Protein AF-A0A5D9CYA5-F1 (afdb_monomer_lite)

pLDDT: mean 82.95, std 14.69, range [45.38, 97.44]

Foldseek 3Di:
DDDPVVVVVVVVVVVVVVLQVVLCLVLLFQGQPPPDDPVCSVVLNVLSPDDPVVVCVVCVPPDPVVNVNSVNSVVRNVPGDNPVNPPPPPCDPVNCVVCVVVNVDDD

Structure (mmCIF, N/CA/C/O backbone):
data_AF-A0A5D9CYA5-F1
#
_entry.id   AF-A0A5D9CYA5-F1
#
loop_
_atom_site.group_PDB
_atom_site.id
_atom_site.type_symbol
_atom_site.label_atom_id
_atom_site.label_alt_id
_atom_site.label_comp_id
_atom_site.label_asym_id
_atom_site.label_entity_id
_atom_site.label_seq_id
_atom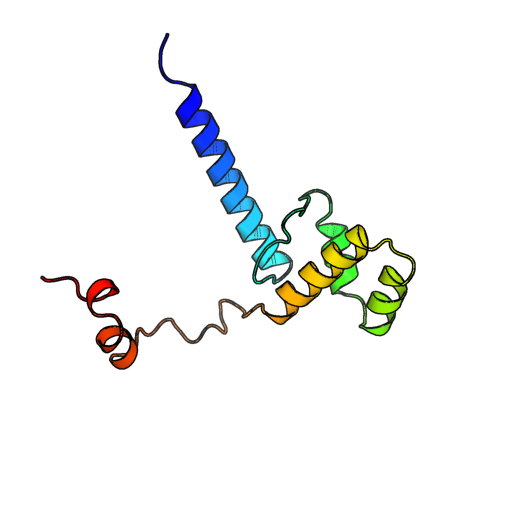_site.pdbx_PDB_ins_code
_atom_site.Cartn_x
_atom_site.Cartn_y
_atom_site.Cartn_z
_atom_site.occupancy
_atom_site.B_iso_or_equiv
_atom_site.auth_seq_id
_atom_site.auth_comp_id
_atom_site.auth_asym_id
_atom_site.auth_atom_id
_atom_site.pdbx_PDB_model_num
ATOM 1 N N . MET A 1 1 ? 2.736 28.130 -34.635 1.00 50.84 1 MET A N 1
ATOM 2 C CA . MET A 1 1 ? 2.135 27.790 -33.328 1.00 50.84 1 MET A CA 1
ATOM 3 C C . MET A 1 1 ? 2.018 26.276 -33.283 1.00 50.84 1 MET A C 1
ATOM 5 O O . MET A 1 1 ? 1.036 25.759 -33.789 1.00 50.84 1 MET A O 1
ATOM 9 N N . SER A 1 2 ? 3.061 25.579 -32.824 1.00 51.09 2 SER A N 1
ATOM 10 C CA . SER A 1 2 ? 3.172 24.116 -32.953 1.00 51.09 2 SER A CA 1
ATOM 11 C C . SER A 1 2 ? 3.639 23.482 -31.641 1.00 51.09 2 SER A C 1
ATOM 13 O O . SER A 1 2 ? 4.593 23.955 -31.031 1.00 51.09 2 SER A O 1
ATOM 15 N N . ASP A 1 3 ? 2.928 22.425 -31.244 1.00 54.72 3 ASP A N 1
ATOM 16 C CA . ASP A 1 3 ? 3.445 21.186 -30.639 1.00 54.72 3 ASP A CA 1
ATOM 17 C C . ASP A 1 3 ? 4.004 21.150 -29.209 1.00 54.72 3 ASP A C 1
ATOM 19 O O . ASP A 1 3 ? 4.704 20.206 -28.859 1.00 54.72 3 ASP A O 1
ATOM 23 N N . ASN A 1 4 ? 3.612 22.063 -28.315 1.00 58.75 4 ASN A N 1
ATOM 24 C CA . ASN A 1 4 ? 4.029 21.965 -26.901 1.00 58.75 4 ASN A CA 1
ATOM 25 C C . ASN A 1 4 ? 3.119 21.084 -26.008 1.00 58.75 4 ASN A C 1
ATOM 27 O O . ASN A 1 4 ? 3.498 20.709 -24.902 1.00 58.75 4 ASN A O 1
ATOM 31 N N . LYS A 1 5 ? 1.908 20.732 -26.468 1.00 58.28 5 LYS A N 1
ATOM 32 C CA . LYS A 1 5 ? 0.958 19.880 -25.719 1.00 58.28 5 LYS A CA 1
ATOM 33 C C . LYS A 1 5 ? 1.401 18.417 -25.528 1.00 58.28 5 LYS A C 1
ATOM 35 O O . LYS A 1 5 ? 1.264 17.935 -24.405 1.00 58.28 5 LYS A O 1
ATOM 40 N N . PRO A 1 6 ? 1.913 17.694 -26.546 1.00 63.34 6 PRO A N 1
ATOM 41 C CA . PRO A 1 6 ? 2.276 16.287 -26.368 1.00 63.34 6 PRO A CA 1
ATOM 42 C C . PRO A 1 6 ? 3.466 16.099 -25.417 1.00 63.34 6 PRO A C 1
ATOM 44 O O . PRO A 1 6 ? 3.447 15.175 -24.615 1.00 63.34 6 PRO A O 1
ATOM 47 N N . ALA A 1 7 ? 4.455 17.000 -25.432 1.00 66.94 7 ALA A N 1
ATOM 48 C CA . ALA A 1 7 ? 5.619 16.922 -24.543 1.00 66.94 7 ALA A CA 1
ATOM 49 C C . ALA A 1 7 ? 5.253 17.106 -23.056 1.00 66.94 7 ALA A C 1
ATOM 51 O O . ALA A 1 7 ? 5.742 16.366 -22.206 1.00 66.94 7 ALA A O 1
ATOM 52 N N . MET A 1 8 ? 4.345 18.041 -22.750 1.00 67.31 8 MET A N 1
ATOM 53 C CA . MET A 1 8 ? 3.853 18.281 -21.384 1.00 67.31 8 MET A CA 1
ATOM 54 C C . MET A 1 8 ? 3.081 17.079 -20.824 1.00 67.31 8 MET A C 1
ATOM 56 O O . MET A 1 8 ? 3.258 16.716 -19.666 1.00 67.31 8 MET A O 1
ATOM 60 N N . ILE A 1 9 ? 2.240 16.441 -21.646 1.00 68.75 9 ILE A N 1
ATOM 61 C CA . ILE A 1 9 ? 1.473 15.254 -21.238 1.00 68.75 9 ILE A CA 1
ATOM 62 C C . ILE A 1 9 ? 2.411 14.071 -20.972 1.00 68.75 9 ILE A C 1
ATOM 64 O O . ILE A 1 9 ? 2.240 13.376 -19.974 1.00 68.75 9 ILE A O 1
ATOM 68 N N . THR A 1 10 ? 3.423 13.865 -21.820 1.00 72.75 10 THR A N 1
ATOM 69 C CA . THR A 1 10 ? 4.419 12.802 -21.620 1.00 72.75 10 THR A CA 1
ATOM 70 C C . THR A 1 10 ? 5.201 12.994 -20.320 1.00 72.75 10 THR A C 1
ATOM 72 O O . THR A 1 10 ? 5.310 12.044 -19.552 1.00 72.75 10 THR A O 1
ATOM 75 N N . GLY A 1 11 ? 5.655 14.219 -20.020 1.00 75.62 11 GLY A N 1
ATOM 76 C CA . GLY A 1 11 ? 6.357 14.514 -18.764 1.00 75.62 11 GLY A CA 1
ATOM 77 C C . GLY A 1 11 ? 5.510 14.217 -17.521 1.00 75.62 11 GLY A C 1
ATOM 78 O O . GLY A 1 11 ? 5.970 13.536 -16.613 1.00 75.62 11 GLY A O 1
ATOM 79 N N . LEU A 1 12 ? 4.233 14.621 -17.523 1.00 76.75 12 LEU A N 1
ATOM 80 C CA . LEU A 1 12 ? 3.306 14.335 -16.419 1.00 76.75 12 LEU A CA 1
ATOM 81 C C . LEU A 1 12 ? 3.075 12.830 -16.208 1.00 76.75 12 LEU A C 1
ATOM 83 O O . LEU A 1 12 ? 2.963 12.370 -15.073 1.00 76.75 12 LEU A O 1
ATOM 87 N N . ILE A 1 13 ? 2.996 12.057 -17.295 1.00 81.81 13 ILE A N 1
ATOM 88 C CA . ILE A 1 13 ? 2.823 10.601 -17.227 1.00 81.81 13 ILE A CA 1
ATOM 89 C C . ILE A 1 13 ? 4.074 9.932 -16.651 1.00 81.81 13 ILE A C 1
ATOM 91 O O . ILE A 1 13 ? 3.956 8.993 -15.861 1.00 81.81 13 ILE A O 1
ATOM 95 N N . ASP A 1 14 ? 5.261 10.378 -17.053 1.00 82.69 14 ASP A N 1
ATOM 96 C CA . ASP A 1 14 ? 6.516 9.782 -16.602 1.00 82.69 14 ASP A CA 1
ATOM 97 C C . ASP A 1 14 ? 6.816 10.131 -15.137 1.00 82.69 14 ASP A C 1
ATOM 99 O O . ASP A 1 14 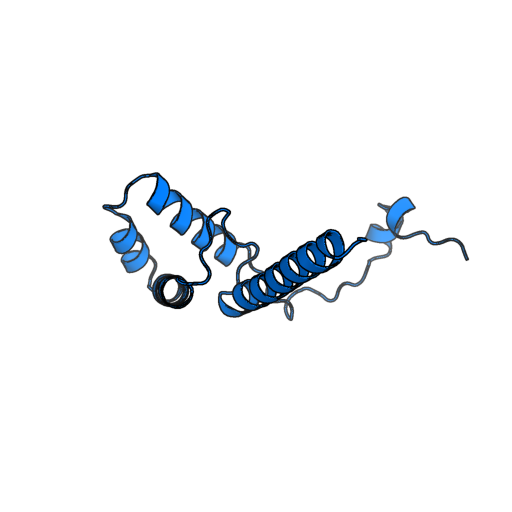? 7.169 9.230 -14.372 1.00 82.69 14 ASP A O 1
ATOM 103 N N . ASP A 1 15 ? 6.536 11.365 -14.708 1.00 85.00 15 ASP A N 1
ATOM 104 C CA . ASP A 1 15 ? 6.604 11.774 -13.299 1.00 85.00 15 ASP A CA 1
ATOM 105 C C . ASP A 1 15 ? 5.641 10.952 -12.434 1.00 85.00 15 ASP A C 1
ATOM 107 O O . ASP A 1 15 ? 6.016 10.436 -11.376 1.00 85.00 15 ASP A O 1
ATOM 111 N N . TRP A 1 16 ? 4.401 10.762 -12.903 1.00 87.00 16 TRP A N 1
ATOM 112 C CA . TRP A 1 16 ? 3.425 9.932 -12.199 1.00 87.00 16 TRP A CA 1
ATOM 113 C C . TRP A 1 16 ? 3.891 8.478 -12.086 1.00 87.00 16 TRP A C 1
ATOM 115 O O . TRP A 1 16 ? 3.781 7.883 -11.013 1.00 87.00 16 TRP A O 1
ATOM 125 N N . LYS A 1 17 ? 4.442 7.892 -13.158 1.00 87.25 17 LYS A N 1
ATOM 126 C CA . LYS A 1 17 ? 4.963 6.514 -13.137 1.00 87.25 17 LYS A CA 1
ATOM 127 C C . LYS A 1 17 ? 6.129 6.367 -12.170 1.00 87.25 17 LYS A C 1
ATOM 129 O O . LYS A 1 17 ? 6.173 5.372 -11.446 1.00 87.25 17 LYS A O 1
ATOM 134 N N . LEU A 1 18 ? 7.058 7.323 -12.173 1.00 87.75 18 LEU A N 1
ATOM 135 C CA . LEU A 1 18 ? 8.221 7.309 -11.293 1.00 87.75 18 LEU A CA 1
ATOM 136 C C . LEU A 1 18 ? 7.776 7.370 -9.832 1.00 87.75 18 LEU A C 1
ATOM 138 O O . LEU A 1 18 ? 8.072 6.453 -9.065 1.00 87.75 18 LEU A O 1
ATOM 142 N N . ARG A 1 19 ? 6.958 8.368 -9.483 1.00 90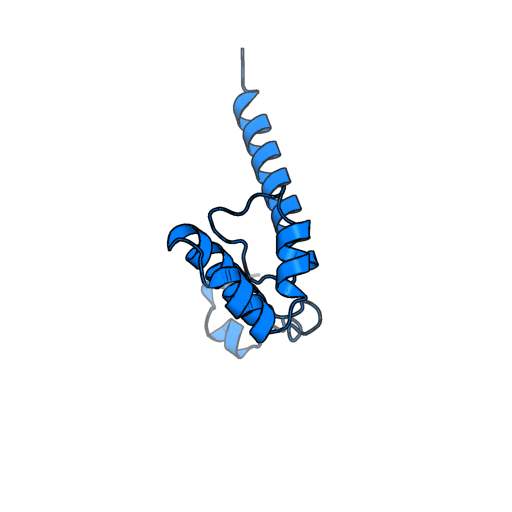.25 19 ARG A N 1
ATOM 143 C CA . ARG A 1 19 ? 6.431 8.529 -8.124 1.00 90.25 19 ARG A CA 1
ATOM 144 C C . ARG A 1 19 ? 5.608 7.316 -7.689 1.00 90.25 19 ARG A C 1
ATOM 146 O O . ARG A 1 19 ? 5.738 6.840 -6.565 1.00 90.25 19 ARG A O 1
ATOM 153 N N . SER A 1 20 ? 4.804 6.758 -8.595 1.00 91.38 20 SER A N 1
ATOM 154 C CA . SER A 1 20 ? 4.039 5.536 -8.327 1.00 91.38 20 SER A CA 1
ATOM 155 C C . SER A 1 20 ? 4.942 4.343 -8.020 1.00 91.38 20 SER A C 1
ATOM 157 O O . SER A 1 20 ? 4.641 3.546 -7.132 1.00 91.38 20 SER A O 1
ATOM 159 N N . ALA A 1 21 ? 6.045 4.190 -8.755 1.00 89.94 21 ALA A N 1
ATOM 160 C CA . ALA A 1 21 ? 7.000 3.116 -8.523 1.00 89.94 21 ALA A CA 1
ATOM 161 C C . ALA A 1 21 ? 7.700 3.269 -7.166 1.00 89.94 21 ALA A C 1
ATOM 163 O O . ALA A 1 21 ? 7.794 2.289 -6.427 1.00 89.94 21 ALA A O 1
ATOM 164 N N . GLU A 1 22 ? 8.130 4.483 -6.822 1.00 92.44 22 GLU A N 1
ATOM 165 C CA . GLU A 1 22 ? 8.777 4.791 -5.542 1.00 92.44 22 GLU A CA 1
ATOM 166 C C . GLU A 1 22 ? 7.860 4.485 -4.357 1.00 92.44 22 GLU A C 1
ATOM 168 O O . GLU A 1 22 ? 8.250 3.741 -3.456 1.00 92.44 22 GLU A O 1
ATOM 173 N N . VAL A 1 23 ? 6.610 4.957 -4.397 1.00 94.50 23 VAL A N 1
ATOM 174 C CA . VAL A 1 23 ? 5.636 4.698 -3.326 1.00 94.50 23 VAL A CA 1
ATOM 175 C C . VAL A 1 23 ? 5.341 3.214 -3.180 1.00 94.50 23 VAL A C 1
ATOM 177 O O . VAL A 1 23 ? 5.289 2.704 -2.064 1.00 94.50 23 VAL A O 1
ATOM 180 N N . LYS A 1 24 ? 5.201 2.480 -4.287 1.00 94.25 24 LYS A N 1
ATOM 181 C CA . LYS A 1 24 ? 5.001 1.028 -4.221 1.00 94.25 24 LYS A CA 1
ATOM 182 C C . LYS A 1 24 ? 6.173 0.304 -3.578 1.00 94.25 24 LYS A C 1
ATOM 184 O O . LYS A 1 24 ? 5.956 -0.696 -2.907 1.00 94.25 24 LYS A O 1
ATOM 189 N N . VAL A 1 25 ? 7.405 0.752 -3.798 1.00 92.69 25 VAL A N 1
ATOM 190 C CA . VAL A 1 25 ? 8.573 0.154 -3.140 1.00 92.69 25 VAL A CA 1
ATOM 191 C C . VAL A 1 25 ? 8.579 0.509 -1.655 1.00 92.69 25 VAL A C 1
ATOM 193 O O . VAL A 1 25 ? 8.719 -0.386 -0.823 1.00 92.69 25 VAL A O 1
ATOM 196 N N . HIS A 1 26 ? 8.370 1.783 -1.327 1.00 94.31 26 HIS A N 1
ATOM 197 C CA . HIS A 1 26 ? 8.354 2.294 0.042 1.00 94.31 26 HIS A CA 1
ATOM 198 C C . HIS A 1 26 ? 7.277 1.608 0.900 1.00 94.31 26 HIS A C 1
ATOM 200 O O . HIS A 1 26 ? 7.596 0.943 1.885 1.00 94.31 26 HIS A O 1
ATOM 206 N N . LEU A 1 27 ? 6.023 1.629 0.444 1.00 95.81 27 LEU A N 1
ATOM 207 C CA . LEU A 1 27 ? 4.890 0.970 1.096 1.00 95.81 27 LEU A CA 1
ATOM 208 C C . LEU A 1 27 ? 4.802 -0.531 0.784 1.00 95.81 27 LEU A C 1
ATOM 210 O O . LEU A 1 27 ? 3.833 -1.177 1.178 1.00 95.81 27 LEU A O 1
ATOM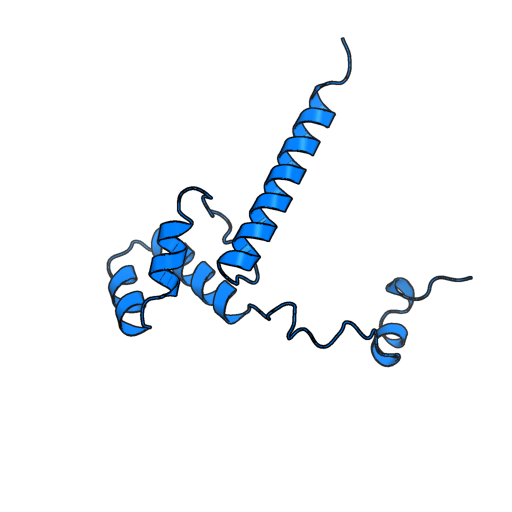 214 N N . ARG A 1 28 ? 5.789 -1.112 0.089 1.00 95.81 28 ARG A N 1
ATOM 215 C CA . ARG A 1 28 ? 5.843 -2.529 -0.319 1.00 95.81 28 ARG A CA 1
ATOM 216 C C . ARG A 1 28 ? 4.506 -3.031 -0.880 1.00 95.81 28 ARG A C 1
ATOM 218 O O . ARG A 1 28 ? 3.923 -3.977 -0.371 1.00 95.81 28 ARG A O 1
ATOM 225 N N . LEU A 1 29 ? 4.006 -2.383 -1.923 1.00 95.50 29 LEU A N 1
ATOM 226 C CA . LEU A 1 29 ? 2.719 -2.666 -2.553 1.00 95.50 29 LEU A CA 1
ATOM 227 C C . LEU A 1 29 ? 2.899 -3.291 -3.937 1.00 95.50 29 LEU A C 1
ATOM 229 O O . LEU A 1 29 ? 3.712 -2.846 -4.757 1.00 95.50 29 LEU A O 1
ATOM 233 N N . LYS A 1 30 ? 2.101 -4.313 -4.255 1.00 94.56 30 LYS A N 1
ATOM 234 C CA . LYS A 1 30 ? 2.078 -4.922 -5.593 1.00 94.56 30 LYS A CA 1
ATOM 235 C C . LYS A 1 30 ? 1.565 -3.952 -6.663 1.00 94.56 30 LYS A C 1
ATOM 237 O O . LYS A 1 30 ? 2.095 -3.933 -7.782 1.00 94.56 30 LYS A O 1
ATOM 242 N N . TYR A 1 31 ? 0.568 -3.146 -6.321 1.00 94.62 31 TYR A N 1
ATOM 243 C CA . TYR A 1 31 ? -0.080 -2.102 -7.123 1.00 94.62 31 TYR A CA 1
ATOM 244 C C . TYR A 1 31 ? -0.515 -0.925 -6.227 1.00 94.62 31 TYR A C 1
ATOM 246 O O . TYR A 1 31 ? -0.605 -1.083 -5.015 1.00 94.62 31 TYR A O 1
ATOM 254 N N . LEU A 1 32 ? -0.769 0.253 -6.801 1.00 94.75 32 LEU A N 1
ATOM 255 C CA . LEU A 1 32 ? -1.440 1.331 -6.063 1.00 94.75 32 LEU A CA 1
ATOM 256 C C . LEU A 1 32 ? -2.958 1.174 -6.222 1.00 94.75 32 LEU A C 1
ATOM 258 O O . LEU A 1 32 ? -3.387 0.848 -7.335 1.00 94.75 32 LEU A O 1
ATOM 262 N N . PRO A 1 33 ? -3.756 1.371 -5.158 1.00 94.06 33 PRO A N 1
ATOM 263 C CA . PRO A 1 33 ? -5.205 1.529 -5.273 1.00 94.06 33 PRO A CA 1
ATOM 264 C C . PRO A 1 33 ? -5.587 2.612 -6.298 1.00 94.06 33 PRO A C 1
ATOM 266 O O . PRO A 1 33 ? -4.808 3.533 -6.546 1.00 94.06 33 PRO A O 1
ATOM 269 N N . LEU A 1 34 ? -6.771 2.489 -6.910 1.00 84.75 34 LEU A N 1
ATOM 270 C CA . LEU A 1 34 ? -7.220 3.367 -8.003 1.00 84.75 34 LEU A CA 1
ATOM 271 C C . LEU A 1 34 ? -7.256 4.849 -7.584 1.00 84.75 34 LEU A C 1
ATOM 273 O O . LEU A 1 34 ? -6.821 5.706 -8.349 1.00 84.75 34 LEU A O 1
ATOM 277 N N . ASP A 1 35 ? -7.687 5.117 -6.352 1.00 84.62 35 ASP A N 1
ATOM 278 C CA . ASP A 1 35 ? -7.871 6.461 -5.789 1.00 84.62 35 ASP A CA 1
ATOM 279 C C . ASP A 1 35 ? -6.731 6.858 -4.839 1.00 84.62 35 ASP A C 1
ATOM 281 O O . ASP A 1 35 ? -6.914 7.570 -3.854 1.00 84.62 35 ASP A O 1
ATOM 285 N N . PHE A 1 36 ? -5.523 6.358 -5.105 1.00 91.00 36 PHE A N 1
ATOM 286 C CA . PHE A 1 36 ? -4.370 6.654 -4.268 1.00 91.00 36 PHE A CA 1
ATOM 287 C C . PHE A 1 36 ? -3.922 8.116 -4.410 1.00 91.00 36 PHE A C 1
ATOM 289 O O . PHE A 1 36 ? -3.368 8.518 -5.436 1.00 91.00 36 PHE A O 1
ATOM 296 N N . ASP A 1 37 ? -4.092 8.892 -3.341 1.00 92.62 37 ASP A N 1
ATOM 297 C CA . ASP A 1 37 ? -3.487 10.208 -3.177 1.00 92.62 37 ASP A CA 1
ATOM 298 C C . ASP A 1 37 ? -2.044 10.086 -2.663 1.00 92.62 37 ASP A C 1
ATOM 3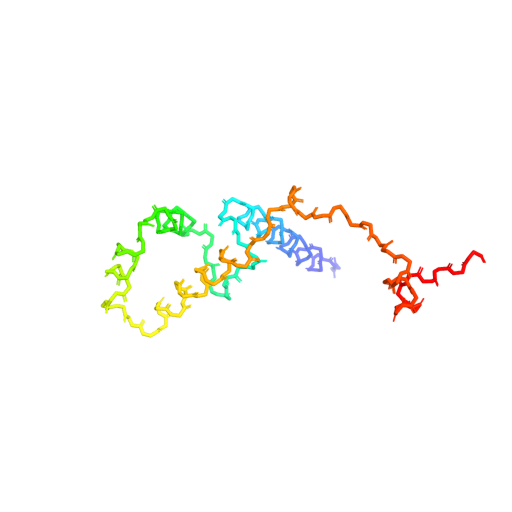00 O O . ASP A 1 37 ? -1.762 9.463 -1.642 1.00 92.62 37 ASP A O 1
ATOM 304 N N . PHE A 1 38 ? -1.099 10.736 -3.338 1.00 91.88 38 PHE A N 1
ATOM 305 C CA . PHE A 1 38 ? 0.281 10.805 -2.866 1.00 91.88 38 PHE A CA 1
ATOM 306 C C . PHE A 1 38 ? 0.467 11.694 -1.625 1.00 91.88 38 PHE A C 1
ATOM 308 O O . PHE A 1 38 ? 1.551 11.683 -1.044 1.00 91.88 38 PHE A O 1
ATOM 315 N N . GLY A 1 39 ? -0.535 12.484 -1.236 1.00 93.12 39 GLY A N 1
ATOM 316 C CA . GLY A 1 39 ? -0.546 13.246 0.013 1.00 93.12 39 GLY A CA 1
ATOM 317 C C . GLY A 1 39 ? -0.762 12.390 1.264 1.00 93.12 39 GLY A C 1
ATOM 318 O O . GLY A 1 39 ? -0.400 12.826 2.352 1.00 93.12 39 GLY A O 1
ATOM 319 N N . GLN A 1 40 ? -1.285 11.167 1.120 1.00 93.56 40 GLN A N 1
ATOM 320 C CA . GLN A 1 40 ? -1.653 10.298 2.248 1.00 93.56 40 GLN A CA 1
ATOM 321 C C . GLN A 1 40 ? -0.636 9.170 2.518 1.00 93.56 40 GLN A C 1
ATOM 323 O O . GLN A 1 40 ? -0.944 8.203 3.213 1.00 93.56 40 GLN A O 1
ATOM 328 N N . ILE A 1 41 ? 0.582 9.269 1.965 1.00 95.69 41 ILE A N 1
ATOM 329 C CA . ILE A 1 41 ? 1.624 8.231 2.099 1.00 95.69 41 ILE A CA 1
ATOM 330 C C . ILE A 1 41 ? 1.911 7.927 3.573 1.00 95.69 41 ILE A C 1
ATOM 332 O O . ILE A 1 41 ? 1.873 6.761 3.955 1.00 95.69 41 ILE A O 1
ATOM 336 N N . ASP A 1 42 ? 2.111 8.958 4.397 1.00 96.31 42 ASP A N 1
ATOM 337 C CA . ASP A 1 42 ? 2.399 8.804 5.829 1.00 96.31 42 ASP A CA 1
ATOM 338 C C . ASP A 1 42 ? 1.244 8.116 6.575 1.00 96.31 42 ASP A C 1
ATOM 340 O O . ASP A 1 42 ? 1.449 7.376 7.534 1.00 96.31 42 ASP A O 1
ATOM 344 N N . GLU A 1 43 ? 0.000 8.344 6.148 1.00 95.62 43 GLU A N 1
ATOM 345 C CA . GLU A 1 43 ? -1.163 7.685 6.737 1.00 95.62 43 GLU A CA 1
ATOM 346 C C . GLU A 1 43 ? -1.230 6.211 6.350 1.00 95.62 43 GLU A C 1
ATOM 348 O O . GLU A 1 43 ? -1.421 5.361 7.220 1.00 95.62 43 GLU A O 1
ATOM 353 N N . CYS A 1 44 ? -0.983 5.909 5.074 1.00 96.69 44 CYS A N 1
ATOM 354 C CA . CYS A 1 44 ? -0.872 4.539 4.591 1.00 96.69 44 CYS A CA 1
ATOM 355 C C . CYS A 1 44 ? 0.257 3.782 5.296 1.00 96.69 44 CYS A C 1
ATOM 357 O O . CYS A 1 44 ? 0.070 2.627 5.665 1.00 96.69 44 CYS A O 1
ATOM 359 N N . GLU A 1 45 ? 1.416 4.414 5.499 1.00 97.19 45 GLU A N 1
ATOM 360 C CA . GLU A 1 45 ? 2.540 3.809 6.215 1.00 97.19 45 GLU A CA 1
ATOM 361 C C . GLU A 1 45 ? 2.160 3.499 7.665 1.00 97.19 45 GLU A C 1
ATOM 363 O O . GLU A 1 45 ? 2.229 2.339 8.069 1.00 97.19 45 GLU A O 1
ATOM 368 N N . ARG A 1 46 ? 1.652 4.492 8.410 1.00 97.44 46 ARG A N 1
ATOM 369 C CA . ARG A 1 46 ? 1.205 4.298 9.801 1.00 97.44 46 ARG A CA 1
ATOM 370 C C . ARG A 1 46 ? 0.176 3.184 9.926 1.00 97.44 46 ARG A C 1
ATOM 372 O O . ARG A 1 46 ? 0.258 2.387 10.853 1.00 97.44 46 ARG A O 1
ATOM 379 N N . TYR A 1 47 ? -0.792 3.133 9.015 1.00 96.81 47 TYR A N 1
ATOM 380 C CA . TYR A 1 47 ? -1.804 2.086 9.003 1.00 96.81 47 TYR A CA 1
ATOM 381 C C . TYR A 1 47 ? -1.196 0.701 8.745 1.00 96.81 47 TYR A C 1
ATOM 383 O O . TYR A 1 47 ? -1.491 -0.249 9.464 1.00 96.81 47 TYR A O 1
ATOM 391 N N . LEU A 1 48 ? -0.296 0.571 7.767 1.00 96.50 48 LEU A N 1
ATOM 392 C CA . LEU A 1 48 ? 0.360 -0.701 7.438 1.00 96.50 48 LEU A CA 1
ATOM 393 C C . LEU A 1 48 ? 1.334 -1.196 8.523 1.00 96.50 48 LEU A C 1
ATOM 395 O O . LEU A 1 48 ? 1.728 -2.362 8.492 1.00 96.50 48 LEU A O 1
ATOM 399 N N . GLU A 1 49 ? 1.737 -0.331 9.454 1.00 96.31 49 GLU A N 1
ATOM 400 C CA . GLU A 1 49 ? 2.542 -0.677 10.633 1.00 96.31 49 GLU A CA 1
ATOM 401 C C . GLU A 1 49 ? 1.707 -1.098 11.853 1.00 96.31 49 GLU A C 1
ATOM 403 O O . GLU A 1 49 ? 2.256 -1.645 12.813 1.00 96.31 49 GLU A O 1
ATOM 408 N N . MET A 1 50 ? 0.392 -0.863 11.832 1.00 96.88 50 MET A N 1
ATOM 409 C CA . MET A 1 50 ? -0.522 -1.318 12.880 1.00 96.88 50 MET A CA 1
ATOM 410 C C . MET A 1 50 ? -0.623 -2.848 12.918 1.00 96.88 50 MET A C 1
ATOM 412 O O . MET A 1 50 ? -0.420 -3.534 11.918 1.00 96.88 50 MET A O 1
ATOM 416 N N . SER A 1 51 ? -0.988 -3.391 14.081 1.00 95.44 51 SER A N 1
ATOM 417 C CA . SER A 1 51 ? -1.387 -4.797 14.181 1.00 95.44 51 SER A CA 1
ATOM 418 C C . SER A 1 51 ? -2.736 -5.044 13.500 1.00 95.44 51 SER A C 1
ATOM 420 O O . SER A 1 51 ? -3.556 -4.133 13.389 1.00 95.44 51 SER A O 1
ATOM 422 N N . ASP A 1 52 ? -3.024 -6.296 13.140 1.00 92.69 52 ASP A N 1
ATOM 423 C CA . ASP A 1 52 ? -4.305 -6.684 12.535 1.00 92.69 52 ASP A CA 1
ATOM 424 C C . ASP A 1 52 ? -5.514 -6.229 13.378 1.00 92.69 52 ASP A C 1
ATOM 426 O O . ASP A 1 52 ? -6.543 -5.820 12.846 1.00 92.69 52 ASP A O 1
ATOM 430 N N . ASP A 1 53 ? -5.409 -6.279 14.710 1.00 95.50 53 ASP A N 1
ATOM 431 C CA . ASP A 1 53 ? -6.473 -5.832 15.619 1.00 95.50 53 ASP A CA 1
ATOM 432 C C . ASP A 1 53 ? -6.698 -4.316 15.529 1.00 95.50 53 ASP A C 1
ATOM 434 O O . ASP A 1 53 ? -7.839 -3.851 15.532 1.00 95.50 53 ASP A O 1
ATOM 438 N N . GLN A 1 54 ? -5.613 -3.546 15.424 1.00 96.06 54 GLN A N 1
ATOM 439 C CA . GLN A 1 54 ? -5.653 -2.094 15.270 1.00 96.06 54 GLN A CA 1
ATOM 440 C C . GLN A 1 54 ? -6.174 -1.691 13.887 1.00 96.06 54 GLN A C 1
ATOM 442 O O . GLN A 1 54 ? -6.994 -0.781 13.804 1.00 96.06 54 GLN A O 1
ATOM 447 N N . GLN A 1 55 ? -5.770 -2.395 12.826 1.00 95.38 55 GLN A N 1
ATOM 448 C CA . GLN A 1 55 ? -6.267 -2.163 11.466 1.00 95.38 55 GLN A CA 1
ATOM 449 C C . GLN A 1 55 ? -7.772 -2.424 11.373 1.00 95.38 55 GLN A C 1
ATOM 451 O O . GLN A 1 55 ? -8.507 -1.589 10.849 1.00 95.38 55 GLN A O 1
ATOM 456 N N . ARG A 1 56 ? -8.257 -3.528 11.964 1.00 93.50 56 ARG A N 1
ATOM 457 C CA . ARG A 1 56 ? -9.698 -3.824 12.029 1.00 93.50 56 ARG A CA 1
ATOM 458 C C . ARG A 1 56 ? -10.475 -2.766 12.804 1.00 93.50 56 ARG A C 1
ATOM 460 O O . ARG A 1 56 ? -11.565 -2.396 12.383 1.00 93.50 56 ARG A O 1
ATOM 467 N N . ALA A 1 57 ? -9.932 -2.283 13.922 1.00 94.62 57 ALA A N 1
ATOM 468 C CA . ALA A 1 57 ? -10.562 -1.210 14.686 1.00 94.62 57 ALA A CA 1
ATOM 469 C C . ALA A 1 57 ? -10.602 0.103 13.887 1.00 94.62 57 ALA A C 1
ATOM 471 O O . ALA A 1 57 ? -11.636 0.765 13.858 1.00 94.62 57 ALA A O 1
ATOM 472 N N . PHE A 1 58 ? -9.511 0.444 13.199 1.00 94.19 58 PHE A N 1
ATOM 473 C CA . PHE A 1 58 ? -9.389 1.657 12.392 1.00 94.19 58 PHE A CA 1
ATOM 474 C C . PHE A 1 58 ? -10.462 1.741 11.300 1.00 94.19 58 PHE A C 1
ATOM 476 O O . PHE A 1 58 ? -11.076 2.789 11.133 1.00 94.19 58 PHE A O 1
ATOM 483 N N . VAL A 1 59 ? -10.742 0.632 10.610 1.00 94.06 59 VAL A N 1
ATOM 484 C CA . VAL A 1 59 ? -11.723 0.608 9.511 1.00 94.06 59 VAL A CA 1
ATOM 485 C C . VAL A 1 59 ? -13.161 0.306 9.952 1.00 94.06 59 VAL A C 1
ATOM 487 O O . VAL A 1 59 ? -14.065 0.319 9.122 1.00 94.06 59 VAL A O 1
ATOM 490 N N . SER A 1 60 ? -13.394 0.015 11.237 1.00 91.31 60 SER A N 1
ATOM 491 C CA . SER A 1 60 ? -14.672 -0.544 11.712 1.00 91.31 60 SER A CA 1
ATOM 492 C C . SER A 1 60 ? -15.887 0.373 11.534 1.00 91.31 60 SER A C 1
ATOM 494 O O . SER A 1 60 ? -16.982 -0.129 11.283 1.00 91.31 60 SER A O 1
ATOM 496 N N . ASP A 1 61 ? -15.686 1.689 11.609 1.00 88.88 61 ASP A N 1
ATOM 497 C CA . ASP A 1 61 ? -16.749 2.699 11.508 1.00 88.88 61 ASP A CA 1
ATOM 498 C C . ASP A 1 61 ? -16.716 3.470 10.174 1.00 88.88 61 ASP A C 1
ATOM 500 O O . ASP A 1 61 ? -17.418 4.470 10.006 1.00 88.88 61 ASP A O 1
ATOM 504 N N . MET A 1 62 ? -15.890 3.029 9.220 1.00 93.06 62 MET A N 1
ATOM 505 C CA . MET A 1 62 ? -15.748 3.689 7.923 1.00 93.06 62 MET A CA 1
ATOM 506 C C . MET A 1 62 ? -16.931 3.409 7.003 1.00 93.06 62 MET A C 1
ATOM 508 O O . MET A 1 62 ? -17.609 2.381 7.094 1.00 93.06 62 MET A O 1
ATOM 512 N N . ASN A 1 63 ? -17.166 4.327 6.066 1.00 91.12 63 ASN A N 1
ATOM 513 C CA . ASN A 1 63 ? -18.104 4.051 4.988 1.00 91.12 63 ASN A CA 1
ATOM 514 C C . ASN A 1 63 ? -17.514 3.022 3.999 1.00 91.12 63 ASN A C 1
ATOM 516 O O . ASN A 1 63 ? -16.320 2.724 4.012 1.00 91.12 63 ASN A O 1
ATOM 520 N N . ASN A 1 64 ? -18.363 2.469 3.126 1.00 89.62 64 ASN A N 1
ATOM 521 C CA . ASN A 1 64 ? -17.948 1.398 2.220 1.00 89.62 64 ASN A CA 1
ATOM 522 C C . ASN A 1 64 ? -16.831 1.828 1.249 1.00 89.62 64 ASN A C 1
ATOM 524 O O . ASN A 1 64 ? -15.964 1.027 0.933 1.00 89.62 64 ASN A O 1
ATOM 528 N N . GLU A 1 65 ? -16.823 3.078 0.783 1.00 87.81 65 GLU A N 1
ATOM 529 C CA . GLU A 1 65 ? -15.806 3.561 -0.164 1.00 87.81 65 GLU A CA 1
ATOM 530 C C . GLU A 1 65 ? -14.437 3.716 0.510 1.00 87.81 65 GLU A C 1
ATOM 532 O O . GLU A 1 65 ? -13.423 3.275 -0.028 1.00 87.81 65 GLU A O 1
ATOM 537 N N . GLU A 1 66 ? -14.414 4.275 1.721 1.00 89.56 66 GLU A N 1
ATOM 538 C CA . GLU A 1 66 ? -13.206 4.378 2.546 1.00 89.56 66 GLU A CA 1
ATOM 539 C C . GLU A 1 66 ? -12.657 2.989 2.886 1.00 89.56 66 GLU A C 1
ATOM 541 O O . GLU A 1 66 ? -11.463 2.735 2.727 1.00 89.56 66 GLU A O 1
ATOM 546 N N . TYR A 1 67 ? -13.530 2.060 3.285 1.00 93.31 67 TYR A N 1
ATOM 547 C CA . TYR A 1 67 ? -13.151 0.680 3.582 1.00 93.31 67 TYR A CA 1
ATOM 548 C C . TYR A 1 67 ? -12.507 -0.024 2.378 1.00 93.31 67 TYR A C 1
ATOM 550 O O . TYR A 1 67 ? -11.470 -0.674 2.525 1.00 93.31 67 TYR A O 1
ATOM 558 N N . GLU A 1 68 ? -13.079 0.121 1.179 1.00 93.94 68 GLU A N 1
ATOM 559 C CA . GLU A 1 68 ? -12.552 -0.507 -0.040 1.00 93.94 68 GLU A CA 1
ATOM 560 C C . GLU A 1 68 ? -11.138 -0.016 -0.384 1.00 93.94 68 GLU A C 1
ATOM 562 O O . GLU A 1 68 ? -10.303 -0.808 -0.834 1.00 93.94 68 GLU A O 1
ATOM 567 N N . PHE A 1 69 ? -10.823 1.257 -0.117 1.00 95.31 69 PHE A N 1
ATOM 568 C CA . PHE A 1 69 ? -9.461 1.772 -0.274 1.00 95.31 69 PHE A CA 1
ATOM 569 C C . PHE A 1 69 ? -8.467 1.040 0.641 1.00 95.31 69 PHE A C 1
ATOM 571 O O . PHE A 1 69 ? -7.443 0.537 0.162 1.00 95.31 69 PHE A O 1
ATOM 578 N N . TRP A 1 70 ? -8.774 0.936 1.937 1.00 95.88 70 TRP A N 1
ATOM 579 C CA . TRP A 1 70 ? -7.902 0.275 2.916 1.00 95.88 70 TRP A CA 1
ATOM 580 C C . TRP A 1 70 ? -7.766 -1.225 2.643 1.00 95.88 70 TRP A C 1
ATOM 582 O O . TRP A 1 70 ? -6.655 -1.755 2.627 1.00 95.88 70 TRP A O 1
ATOM 592 N N . ASN A 1 71 ? -8.864 -1.891 2.290 1.00 94.94 71 ASN A N 1
ATOM 593 C CA . ASN A 1 71 ? -8.860 -3.295 1.887 1.00 94.94 71 ASN A CA 1
ATOM 594 C C . ASN A 1 71 ? -7.998 -3.536 0.629 1.00 94.94 71 ASN A C 1
ATOM 596 O O . ASN A 1 71 ? -7.220 -4.495 0.554 1.00 94.94 71 ASN A O 1
ATOM 600 N N . ALA A 1 72 ? -8.070 -2.643 -0.364 1.00 96.19 72 ALA A N 1
ATOM 601 C CA . ALA A 1 72 ? -7.216 -2.712 -1.548 1.00 96.19 72 ALA A CA 1
ATOM 602 C C . ALA A 1 72 ? -5.731 -2.483 -1.213 1.00 96.19 72 ALA A C 1
ATOM 604 O O . ALA A 1 72 ? -4.863 -3.121 -1.824 1.00 96.19 72 ALA A O 1
ATOM 605 N N . LEU A 1 73 ? -5.436 -1.602 -0.250 1.00 96.56 73 LEU A N 1
ATOM 606 C CA . LEU A 1 73 ? -4.087 -1.340 0.252 1.00 96.56 73 LEU A CA 1
ATOM 607 C C . LEU A 1 73 ? -3.498 -2.586 0.934 1.00 96.56 73 LEU A C 1
ATOM 609 O O . LEU A 1 73 ? -2.407 -3.026 0.555 1.00 96.56 73 LEU A O 1
ATOM 613 N N . GLU A 1 74 ? -4.236 -3.199 1.865 1.00 96.31 74 GLU A N 1
ATOM 614 C CA . GLU A 1 74 ? -3.851 -4.450 2.532 1.00 96.31 74 GLU A CA 1
ATOM 615 C C . GLU A 1 74 ? -3.632 -5.584 1.525 1.00 96.31 74 GLU A C 1
ATOM 617 O O . GLU A 1 74 ? -2.586 -6.238 1.521 1.00 96.31 74 GLU A O 1
ATOM 622 N N . THR A 1 75 ? -4.582 -5.774 0.604 1.00 96.00 75 THR A N 1
ATOM 623 C CA . THR A 1 75 ? -4.495 -6.801 -0.443 1.00 96.00 75 THR A CA 1
ATOM 624 C C . THR A 1 75 ? -3.239 -6.609 -1.293 1.00 96.00 75 THR A C 1
ATOM 626 O O . THR A 1 75 ? -2.510 -7.558 -1.593 1.00 96.00 75 THR A O 1
ATOM 629 N N . SER A 1 76 ? -2.935 -5.365 -1.662 1.00 96.50 76 SER A N 1
ATOM 630 C CA . SER A 1 76 ? -1.740 -5.043 -2.436 1.00 96.50 76 SER A CA 1
ATOM 631 C C . SER A 1 76 ? -0.444 -5.315 -1.668 1.00 96.50 76 SER A C 1
ATOM 633 O O . SER A 1 76 ? 0.523 -5.808 -2.263 1.00 96.50 76 SER A O 1
ATOM 635 N N . ARG A 1 77 ? -0.417 -5.032 -0.358 1.00 95.12 77 ARG A N 1
ATOM 636 C CA . ARG A 1 77 ? 0.710 -5.336 0.538 1.00 95.12 77 ARG A CA 1
ATOM 637 C C . ARG A 1 77 ? 0.909 -6.843 0.680 1.00 95.12 77 ARG A C 1
ATOM 639 O O . ARG A 1 77 ? 2.035 -7.316 0.546 1.00 95.12 77 ARG A O 1
ATOM 646 N N . ALA A 1 78 ? -0.166 -7.605 0.866 1.00 93.75 78 ALA A N 1
ATOM 647 C CA . ALA A 1 78 ? -0.124 -9.065 0.959 1.00 93.75 78 ALA A CA 1
ATOM 648 C C . ALA A 1 78 ? 0.398 -9.728 -0.331 1.00 93.75 78 ALA A C 1
ATOM 650 O O . ALA A 1 78 ? 1.083 -10.748 -0.283 1.00 93.75 78 ALA A O 1
ATOM 651 N N . LEU A 1 79 ? 0.118 -9.135 -1.497 1.00 93.12 79 LEU A N 1
ATOM 652 C CA . LEU A 1 79 ? 0.596 -9.613 -2.801 1.00 93.12 79 LEU A CA 1
ATOM 653 C C . LEU A 1 79 ? 2.008 -9.129 -3.164 1.00 93.12 79 LEU A C 1
ATOM 655 O O . LEU A 1 79 ? 2.527 -9.474 -4.238 1.00 93.12 79 LEU A O 1
ATOM 659 N N . TYR A 1 80 ? 2.622 -8.282 -2.338 1.00 92.56 80 TYR A N 1
ATOM 660 C CA . TYR A 1 80 ? 3.947 -7.767 -2.626 1.00 92.56 80 TYR A CA 1
ATOM 661 C C . TYR A 1 80 ? 5.001 -8.854 -2.464 1.00 92.56 80 TYR A C 1
ATOM 663 O O . TYR A 1 80 ? 5.151 -9.482 -1.422 1.00 92.56 80 TYR A O 1
ATOM 671 N N . VAL A 1 81 ? 5.792 -9.017 -3.519 1.00 85.50 81 VAL A N 1
ATOM 672 C CA . VAL A 1 81 ? 6.995 -9.841 -3.508 1.00 85.50 81 VAL A CA 1
ATOM 673 C C . VAL A 1 81 ? 8.170 -8.890 -3.595 1.00 85.50 81 VAL A C 1
ATOM 675 O O . VAL A 1 81 ? 8.278 -8.140 -4.577 1.00 85.50 81 VAL A O 1
ATOM 678 N N . ASN A 1 82 ? 9.035 -8.927 -2.581 1.00 76.12 82 ASN A N 1
ATOM 679 C CA . ASN A 1 82 ? 10.258 -8.141 -2.551 1.00 76.12 82 ASN A CA 1
ATOM 680 C C . ASN A 1 82 ? 11.035 -8.368 -3.857 1.00 76.12 82 ASN A C 1
ATOM 682 O O . ASN A 1 82 ? 11.261 -9.518 -4.230 1.00 76.12 82 ASN A O 1
ATOM 686 N N . PRO A 1 83 ? 11.432 -7.310 -4.583 1.00 68.94 83 PRO A N 1
ATOM 687 C CA . PRO A 1 83 ? 12.232 -7.433 -5.792 1.00 68.94 83 PRO A CA 1
ATOM 688 C C . PRO A 1 83 ? 13.494 -8.282 -5.626 1.00 68.94 83 PRO A C 1
ATOM 690 O O . PRO A 1 83 ? 13.884 -8.920 -6.594 1.00 68.94 83 PRO A O 1
ATOM 693 N N . LEU A 1 84 ? 14.084 -8.317 -4.427 1.00 68.75 84 LEU A N 1
ATOM 694 C CA . LEU A 1 84 ? 15.241 -9.161 -4.107 1.00 68.75 84 LEU A CA 1
ATOM 695 C C . LEU A 1 84 ? 14.871 -10.641 -3.915 1.00 68.75 84 LEU A C 1
ATOM 697 O O . LEU A 1 84 ? 15.690 -11.511 -4.187 1.00 68.75 84 LEU A O 1
ATOM 701 N N . ASP A 1 85 ? 13.634 -10.916 -3.495 1.00 65.81 85 ASP A N 1
ATOM 702 C CA . ASP A 1 85 ? 13.089 -12.270 -3.310 1.00 65.81 85 ASP A CA 1
ATOM 703 C C . ASP A 1 85 ? 12.365 -12.777 -4.563 1.00 65.81 85 ASP A C 1
ATOM 705 O O . ASP A 1 85 ? 11.928 -13.930 -4.627 1.00 65.81 85 ASP A O 1
ATOM 709 N N . LYS A 1 86 ? 12.230 -11.932 -5.594 1.00 60.97 86 LYS A N 1
ATOM 710 C CA . LYS A 1 86 ? 11.901 -12.425 -6.925 1.00 60.97 86 LYS A CA 1
ATOM 711 C C . LYS A 1 86 ? 13.054 -13.332 -7.308 1.00 60.97 86 LYS A C 1
ATOM 713 O O . LYS A 1 86 ? 14.141 -12.836 -7.591 1.00 60.97 86 LYS A O 1
ATOM 718 N N . GLN A 1 87 ? 12.798 -14.643 -7.305 1.00 56.44 87 GLN A N 1
ATOM 719 C CA . GLN A 1 87 ? 13.674 -15.607 -7.957 1.00 56.44 87 GLN A CA 1
ATOM 720 C C . GLN A 1 87 ? 14.104 -14.978 -9.267 1.00 56.44 87 GLN A C 1
ATOM 722 O O . GLN A 1 87 ? 13.243 -14.566 -10.058 1.00 56.44 87 GLN A O 1
ATOM 727 N N . ASP A 1 88 ? 15.421 -14.814 -9.388 1.00 50.91 88 ASP A N 1
ATOM 728 C CA . ASP A 1 88 ? 16.040 -14.122 -10.496 1.00 50.91 88 ASP A CA 1
ATOM 729 C C . ASP A 1 88 ? 15.347 -14.579 -11.768 1.00 50.91 88 ASP A C 1
ATOM 731 O O . ASP A 1 88 ? 15.041 -15.771 -11.919 1.00 50.91 88 ASP A O 1
ATOM 735 N N . GLY A 1 89 ? 15.008 -13.610 -12.613 1.00 52.69 89 GLY A N 1
ATOM 736 C CA . GLY A 1 89 ? 14.150 -13.748 -13.781 1.00 52.69 89 GLY A CA 1
ATOM 737 C C . GLY A 1 89 ? 14.756 -14.622 -14.873 1.00 52.69 89 GLY A C 1
ATOM 738 O O . GLY A 1 89 ? 14.614 -14.290 -16.045 1.00 52.69 89 GLY A O 1
ATOM 739 N N . SER A 1 90 ? 15.418 -15.716 -14.503 1.00 53.12 90 SER A N 1
ATOM 740 C CA . SER A 1 90 ? 15.691 -16.907 -15.275 1.00 53.12 90 SER A CA 1
ATOM 741 C C . SER A 1 90 ? 14.411 -17.302 -15.997 1.00 53.12 90 SER A C 1
ATOM 743 O O . SER A 1 90 ? 13.536 -18.033 -15.538 1.00 53.12 90 SER A O 1
ATOM 745 N N . ILE A 1 91 ? 14.276 -16.704 -17.173 1.00 60.09 91 ILE A N 1
ATOM 746 C CA . ILE A 1 91 ? 13.520 -17.223 -18.283 1.00 60.09 91 ILE A CA 1
ATOM 747 C C . ILE A 1 91 ? 13.973 -18.679 -18.403 1.00 60.09 91 ILE A C 1
ATOM 749 O O . ILE A 1 91 ? 15.059 -18.972 -18.890 1.00 60.09 91 ILE A O 1
ATOM 753 N N . THR A 1 92 ? 13.180 -19.588 -17.847 1.00 68.69 92 THR A N 1
ATOM 754 C CA . THR A 1 92 ? 13.457 -21.014 -17.950 1.00 68.69 92 THR A CA 1
ATOM 755 C C . THR A 1 92 ? 13.198 -21.438 -19.389 1.00 68.69 92 THR A C 1
ATOM 757 O O . THR A 1 92 ? 12.332 -20.871 -20.063 1.00 68.69 92 THR A O 1
ATOM 760 N N . GLU A 1 93 ? 13.904 -22.458 -19.872 1.00 68.88 93 GLU A N 1
ATOM 761 C CA . GLU A 1 93 ? 13.670 -23.004 -21.217 1.00 68.88 93 GLU A CA 1
ATOM 762 C C . GLU A 1 93 ? 12.195 -23.389 -21.419 1.00 68.88 93 GLU A C 1
ATOM 764 O O . GLU A 1 93 ? 11.622 -23.139 -22.478 1.00 68.88 93 GLU A O 1
ATOM 769 N N . ALA A 1 94 ? 11.530 -23.868 -20.362 1.00 70.94 94 ALA A N 1
ATOM 770 C CA . ALA A 1 94 ? 10.095 -24.145 -20.357 1.00 70.94 94 ALA A CA 1
ATOM 771 C C . ALA A 1 94 ? 9.237 -22.892 -20.629 1.00 70.94 94 ALA A C 1
ATOM 773 O O . ALA A 1 94 ? 8.258 -22.956 -21.371 1.00 70.94 94 ALA A O 1
ATOM 774 N N . LYS A 1 95 ? 9.609 -21.733 -20.072 1.00 64.94 95 LYS A N 1
ATOM 775 C CA . LYS A 1 95 ? 8.896 -20.462 -20.275 1.00 64.94 95 LYS A CA 1
ATOM 776 C C . LYS A 1 95 ? 9.148 -19.871 -21.666 1.00 64.94 95 LYS A C 1
ATOM 778 O O . LYS A 1 95 ? 8.237 -19.268 -22.235 1.00 64.94 95 LYS A O 1
ATOM 783 N N . VAL A 1 96 ? 10.342 -20.080 -22.233 1.00 72.81 96 VAL A N 1
ATOM 784 C CA . VAL A 1 96 ? 10.649 -19.749 -23.641 1.00 72.81 96 VAL A CA 1
ATOM 785 C C . VAL A 1 96 ? 9.820 -20.616 -24.580 1.00 72.81 96 VAL A C 1
ATOM 787 O O . VAL A 1 96 ? 9.152 -20.089 -25.469 1.00 72.81 96 VAL A O 1
ATOM 790 N N . ALA A 1 97 ? 9.808 -21.930 -24.343 1.00 75.06 97 ALA A N 1
ATOM 791 C CA . ALA A 1 97 ? 9.073 -22.899 -25.150 1.00 75.06 97 ALA A CA 1
ATOM 792 C C . ALA A 1 97 ? 7.553 -22.671 -25.106 1.00 75.06 97 ALA A C 1
ATOM 794 O O . ALA A 1 97 ? 6.881 -22.828 -26.122 1.00 75.06 97 ALA A O 1
ATOM 795 N N . ALA A 1 98 ? 7.012 -22.244 -23.960 1.00 74.38 98 ALA A N 1
ATOM 796 C CA . ALA A 1 98 ? 5.594 -21.915 -23.808 1.00 74.38 98 ALA A CA 1
ATOM 797 C C . ALA A 1 98 ? 5.190 -20.599 -24.501 1.00 74.38 98 ALA A C 1
ATOM 799 O O . ALA A 1 98 ? 4.026 -20.418 -24.866 1.00 74.38 98 ALA A O 1
ATOM 800 N N . HIS A 1 99 ? 6.131 -19.669 -24.704 1.00 72.44 99 HIS A N 1
ATOM 801 C CA . HIS A 1 99 ? 5.856 -18.350 -25.281 1.00 72.44 99 HIS A CA 1
ATOM 802 C C . HIS A 1 99 ? 6.836 -17.972 -26.407 1.00 72.44 99 HIS A C 1
ATOM 804 O O . HIS A 1 99 ? 7.481 -16.916 -26.347 1.00 72.44 99 HIS A O 1
ATOM 810 N N . PRO A 1 100 ? 6.895 -18.764 -27.495 1.00 72.44 100 PRO A N 1
ATOM 811 C CA . PRO A 1 100 ? 7.880 -18.583 -28.560 1.00 72.44 100 PRO A CA 1
ATOM 812 C C . PRO A 1 100 ? 7.705 -17.251 -29.301 1.00 72.44 100 PRO A C 1
ATOM 814 O O . PRO A 1 100 ? 8.684 -16.645 -29.713 1.00 72.44 100 PRO A O 1
ATOM 817 N N . LYS A 1 101 ? 6.476 -16.723 -29.400 1.00 75.62 101 LYS A N 1
ATOM 818 C CA . LYS A 1 101 ? 6.212 -15.398 -29.997 1.00 75.62 101 LYS A CA 1
ATOM 819 C C . LYS A 1 101 ? 6.794 -14.231 -29.190 1.00 75.62 101 LYS A C 1
ATOM 821 O O . LYS A 1 101 ? 7.019 -13.169 -29.755 1.00 75.62 101 LYS A O 1
ATOM 826 N N . ARG A 1 102 ? 6.969 -14.400 -27.875 1.00 70.00 102 ARG A N 1
ATOM 827 C CA . ARG A 1 102 ? 7.402 -13.334 -26.957 1.00 70.00 102 ARG A CA 1
ATOM 828 C C . ARG A 1 102 ? 8.914 -13.331 -26.739 1.00 70.00 102 ARG A C 1
ATOM 830 O O . ARG A 1 102 ? 9.477 -12.264 -26.531 1.00 70.00 102 ARG A O 1
ATOM 837 N N . TYR A 1 103 ? 9.540 -14.507 -26.782 1.00 72.75 103 TYR A N 1
ATOM 838 C CA . TYR A 1 103 ? 10.958 -14.688 -26.450 1.00 72.75 103 TYR A CA 1
ATOM 839 C C . TYR A 1 103 ? 11.803 -15.270 -27.592 1.00 72.75 103 TYR A C 1
ATOM 841 O O . TYR A 1 103 ? 13.024 -15.286 -27.496 1.00 72.75 103 TYR A O 1
ATOM 849 N N . GLY A 1 104 ? 11.188 -15.728 -28.684 1.00 67.44 104 GLY A N 1
ATOM 850 C CA . GLY A 1 104 ? 11.891 -16.183 -29.880 1.00 67.44 104 GLY A CA 1
ATOM 851 C C . GLY A 1 104 ? 12.249 -15.014 -30.791 1.00 67.44 104 GLY A C 1
ATOM 852 O O . GLY A 1 104 ? 11.588 -14.798 -31.806 1.00 67.44 104 GLY A O 1
ATOM 853 N N . TRP A 1 105 ? 13.278 -14.241 -30.444 1.00 58.72 105 TRP A N 1
ATOM 854 C CA . TRP A 1 105 ? 13.919 -13.361 -31.422 1.00 58.72 105 TRP A CA 1
ATOM 855 C C . TRP A 1 105 ? 14.720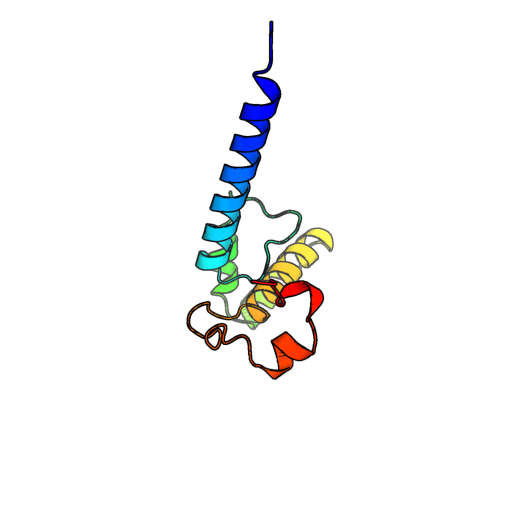 -14.224 -32.403 1.00 58.72 105 TRP A C 1
ATOM 857 O O . TRP A 1 105 ? 15.601 -14.980 -31.998 1.00 58.72 105 TRP A O 1
ATOM 867 N N . LYS A 1 106 ? 14.373 -14.152 -33.693 1.00 55.06 106 LYS A N 1
ATOM 868 C CA . LYS A 1 106 ? 15.201 -14.708 -34.768 1.00 55.06 106 LYS A CA 1
ATOM 869 C C . LYS A 1 106 ? 16.451 -13.837 -34.895 1.00 55.06 106 LYS A C 1
ATOM 871 O O . LYS A 1 106 ? 16.312 -12.645 -35.163 1.00 55.06 106 LYS A O 1
ATOM 876 N N . LEU A 1 107 ? 17.621 -14.436 -34.676 1.00 45.38 107 LEU A N 1
ATOM 877 C CA . LEU A 1 107 ? 18.892 -13.944 -35.216 1.00 45.38 107 LEU A CA 1
ATOM 878 C C . LEU A 1 107 ? 18.876 -14.029 -36.747 1.00 45.38 107 LEU A C 1
ATOM 880 O O . LEU A 1 107 ? 18.240 -14.978 -37.269 1.00 45.38 107 LEU A O 1
#

Radius of gyration: 19.59 Å; chains: 1; bounding box: 37×52×51 Å

Secondary structure (DSSP, 8-state):
---HHHHHHHHHHHHHHHHHHHHHHHTT-SS--TT--GGGHHHHHHHHTS-HHHHHHHHTT--HHHHHHHHHHHHHHHT---TTTS------HHHHHH-HHHH----

Sequence (107 aa):
MSDNKPAMITGLIDDWKLRSAEVKVHLRLKYLPLDFDFGQIDECERYLEMSDDQQRAFVSDMNNEEYEFWNALETSRALYVNPLDKQDGSITEAKVAAHPKRYGWKL